Protein AF-A0A6B3CUI9-F1 (afdb_monomer_lite)

pLDDT: mean 86.46, std 17.5, range [34.81, 98.62]

Secondary structure (DSSP, 8-state):
-HHHHHHHHHHHHTTTT--THHHHS-TTTTS-------S---HHHHHHHSPPPPTTPPPPPPPEEEEE--BTTTTHHHHHHHHHHHHHTTS-SEEEEE--SS--TTTB--HHHHHHHHHHHHHT-HHHHHHHHHHHHHHHTT--

Sequence (144 aa):
AEERTRALLHGSLWGNRADLGFRLSDPGAAAGGGTEPLVADDSATLWSLLPAPAAGAPRREPVTLCLVADNAGRELVPDLLLVAHLLAEGRVDRAVLHVKPYPYYVSDATPADVLDALRRLVAAGGTAAGYGERLWTALTDGRV

Radius of gyration: 16.27 Å; chains: 1; bounding box: 35×44×41 Å

Foldseek 3Di:
DVVVLVVLVVQLVCLVVPPCVVVPPDPPCVPPDDDDPDPDDCVVVVCVLQDQDDPPDPDDDAAEAEDEFAFFDSNVLSVLLSVLVSCVSVSHQAYHYRFDCDDDPNGTDHPVSNVVSLVCQCVVDDPSVVSSVSSVVCVVVRRD

Structure (mmCIF, N/CA/C/O backbone):
data_AF-A0A6B3CUI9-F1
#
_entry.id   AF-A0A6B3CUI9-F1
#
loop_
_atom_site.group_PDB
_atom_site.id
_atom_site.type_symbol
_atom_site.label_atom_id
_atom_site.label_alt_id
_atom_site.label_comp_id
_atom_site.label_asym_id
_atom_site.label_entity_id
_atom_site.label_seq_id
_atom_site.pdbx_PDB_ins_code
_atom_site.Cartn_x
_atom_site.Cartn_y
_atom_site.Cartn_z
_atom_site.occupancy
_atom_site.B_iso_or_equiv
_atom_site.auth_seq_id
_atom_site.auth_comp_id
_atom_site.auth_asym_id
_atom_site.auth_atom_id
_atom_site.pdbx_PDB_model_num
ATOM 1 N N . ALA A 1 1 ? -4.095 15.542 9.576 1.00 64.31 1 ALA A N 1
ATOM 2 C CA . ALA A 1 1 ? -4.297 14.096 9.338 1.00 64.31 1 ALA A CA 1
ATOM 3 C C . ALA A 1 1 ? -4.941 13.871 7.974 1.00 64.31 1 ALA A C 1
ATOM 5 O O . ALA A 1 1 ? -4.323 13.241 7.131 1.00 64.31 1 ALA A O 1
ATOM 6 N N . GLU A 1 2 ? -6.101 14.477 7.716 1.00 79.62 2 GLU A N 1
ATOM 7 C CA . GLU A 1 2 ? -6.855 14.325 6.463 1.00 79.62 2 GLU A CA 1
ATOM 8 C C . GLU A 1 2 ? -6.076 14.697 5.189 1.00 79.62 2 GLU A C 1
ATOM 10 O O . GLU A 1 2 ? -6.070 13.933 4.229 1.00 79.62 2 GLU A O 1
ATOM 15 N N . GLU A 1 3 ? -5.326 15.802 5.201 1.00 80.88 3 GLU A N 1
ATOM 16 C CA . GLU A 1 3 ? -4.481 16.207 4.065 1.00 80.88 3 GLU A CA 1
ATOM 17 C C . GLU A 1 3 ? -3.423 15.150 3.704 1.00 80.88 3 GLU A C 1
ATOM 19 O O . GLU A 1 3 ? -3.207 14.851 2.531 1.00 80.88 3 GLU A O 1
ATOM 24 N N . ARG A 1 4 ? -2.819 14.505 4.712 1.00 86.44 4 ARG A N 1
ATOM 25 C CA . ARG A 1 4 ? -1.854 13.415 4.509 1.00 86.44 4 ARG A CA 1
ATOM 26 C C . ARG A 1 4 ? -2.526 12.189 3.897 1.00 86.44 4 ARG A C 1
ATOM 28 O O . ARG A 1 4 ? -1.969 11.599 2.978 1.00 86.44 4 ARG A O 1
ATOM 35 N N . THR A 1 5 ? -3.705 11.819 4.394 1.00 89.31 5 THR A N 1
ATOM 36 C CA . THR A 1 5 ? -4.483 10.691 3.869 1.00 89.31 5 THR A CA 1
ATOM 37 C C . THR A 1 5 ? -4.822 10.901 2.391 1.00 89.31 5 THR A C 1
ATOM 39 O O . THR A 1 5 ? -4.613 10.000 1.580 1.00 89.31 5 THR A O 1
ATOM 42 N N . ARG A 1 6 ? -5.250 12.114 2.014 1.00 88.88 6 ARG A N 1
ATOM 43 C CA . ARG A 1 6 ? -5.509 12.473 0.610 1.00 88.88 6 ARG A CA 1
ATOM 44 C C . ARG A 1 6 ? -4.233 12.438 -0.227 1.00 88.88 6 ARG A C 1
ATOM 46 O O . ARG A 1 6 ? -4.235 11.848 -1.301 1.00 88.88 6 ARG A O 1
ATOM 53 N N . ALA A 1 7 ? -3.136 13.009 0.268 1.00 89.06 7 ALA A N 1
ATOM 54 C CA . ALA A 1 7 ? -1.858 13.008 -0.441 1.00 89.06 7 ALA A CA 1
ATOM 55 C C . ALA A 1 7 ? -1.330 11.587 -0.713 1.00 89.06 7 ALA A C 1
ATOM 57 O O . ALA A 1 7 ? -0.788 11.339 -1.786 1.00 89.06 7 ALA A O 1
ATOM 58 N N . LEU A 1 8 ? -1.519 10.648 0.221 1.00 92.69 8 LEU A N 1
ATOM 59 C CA . LEU A 1 8 ? -1.138 9.245 0.031 1.00 92.69 8 LEU A CA 1
ATOM 60 C C . LEU A 1 8 ? -2.010 8.541 -1.017 1.00 92.69 8 LEU A C 1
ATOM 62 O O . LEU A 1 8 ? -1.468 7.816 -1.845 1.00 92.69 8 LEU A O 1
ATOM 66 N N . LEU A 1 9 ? -3.322 8.805 -1.042 1.00 93.88 9 LEU A N 1
ATOM 67 C CA . LEU A 1 9 ? -4.202 8.286 -2.096 1.00 93.88 9 LEU A CA 1
ATOM 68 C C . LEU A 1 9 ? -3.812 8.829 -3.479 1.00 93.88 9 LEU A C 1
ATOM 70 O O 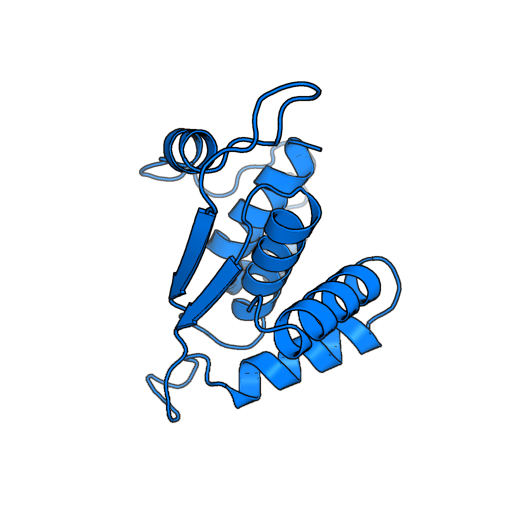. LEU A 1 9 ? -3.692 8.066 -4.431 1.00 93.88 9 LEU A O 1
ATOM 74 N N . HIS A 1 10 ? -3.543 10.132 -3.589 1.00 90.56 10 HIS A N 1
ATOM 75 C CA . HIS A 1 10 ? -3.055 10.717 -4.840 1.00 90.56 10 HIS A CA 1
ATOM 76 C C . HIS A 1 10 ? -1.675 10.181 -5.239 1.00 90.56 10 HIS A C 1
ATOM 78 O O . HIS A 1 10 ? -1.399 10.031 -6.426 1.00 90.56 10 HIS A O 1
ATOM 84 N N . GLY A 1 11 ? -0.810 9.895 -4.262 1.00 90.38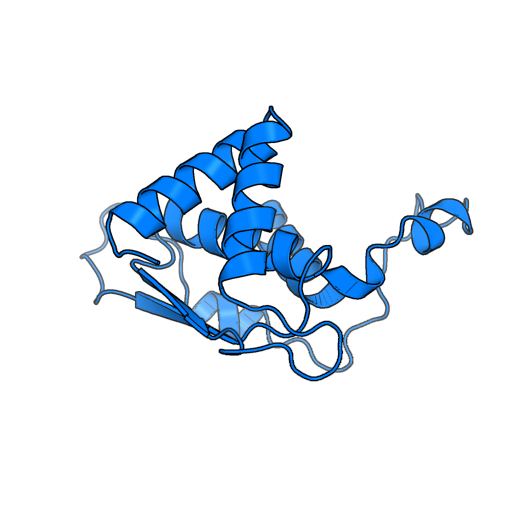 11 GLY A N 1
ATOM 85 C CA . GLY A 1 11 ? 0.477 9.252 -4.499 1.00 90.38 11 GLY A CA 1
ATOM 86 C C . GLY A 1 11 ? 0.320 7.860 -5.106 1.00 90.38 11 GLY A C 1
ATOM 87 O O . GLY A 1 11 ? 1.040 7.547 -6.044 1.00 90.38 11 GLY A O 1
ATOM 88 N N . SER A 1 12 ? -0.626 7.064 -4.599 1.00 93.50 12 SER A N 1
ATOM 89 C CA . SER A 1 12 ? -0.967 5.738 -5.137 1.00 93.50 12 SER A CA 1
ATOM 90 C C . SER A 1 12 ? -1.492 5.850 -6.573 1.00 93.50 12 SER A C 1
ATOM 92 O O . SER A 1 12 ? -0.979 5.199 -7.474 1.00 93.50 12 SER A O 1
ATOM 94 N N . LEU A 1 13 ? -2.402 6.797 -6.832 1.00 92.06 13 LEU A N 1
ATOM 95 C CA . LEU A 1 13 ? -2.951 7.026 -8.172 1.00 92.06 13 LEU A CA 1
ATOM 96 C C . LEU A 1 13 ? -1.897 7.432 -9.216 1.00 92.06 13 LEU A C 1
ATOM 98 O O . LEU A 1 13 ? -1.960 7.013 -10.369 1.00 92.06 13 LEU A O 1
ATOM 102 N N . TRP A 1 14 ? -0.956 8.297 -8.833 1.00 89.25 14 TRP A N 1
ATOM 103 C CA . TRP A 1 14 ? 0.003 8.906 -9.757 1.00 89.25 14 TRP A CA 1
ATOM 104 C C . TRP A 1 14 ? 1.431 8.387 -9.587 1.00 89.25 14 TRP A C 1
ATOM 106 O O . TRP A 1 14 ? 2.359 9.018 -10.090 1.00 89.25 14 TRP A O 1
ATOM 116 N N . GLY A 1 15 ? 1.649 7.267 -8.896 1.00 81.50 15 GLY A N 1
ATOM 117 C CA . GLY A 1 15 ? 2.991 6.772 -8.566 1.00 81.50 15 GLY A CA 1
ATOM 118 C C . GLY A 1 15 ? 3.882 6.530 -9.793 1.00 81.50 15 GLY A C 1
ATOM 119 O O . GLY A 1 15 ? 5.079 6.816 -9.764 1.00 81.50 15 GLY A O 1
ATOM 120 N N . ASN A 1 16 ? 3.291 6.119 -10.917 1.00 73.56 16 ASN A N 1
ATOM 121 C CA . ASN A 1 16 ? 3.969 6.009 -12.215 1.00 73.56 16 ASN A CA 1
ATOM 122 C C . ASN A 1 16 ? 4.244 7.360 -12.906 1.00 73.56 16 ASN A C 1
ATOM 124 O O . ASN A 1 16 ? 5.188 7.468 -13.688 1.00 73.56 16 ASN A O 1
ATOM 128 N N . ARG A 1 17 ? 3.464 8.401 -12.595 1.00 69.62 17 ARG A N 1
ATOM 129 C CA . ARG A 1 17 ? 3.625 9.778 -13.093 1.00 69.62 17 ARG A CA 1
ATOM 130 C C . ARG A 1 17 ? 4.397 10.686 -12.141 1.00 69.62 17 ARG A C 1
ATOM 132 O O . ARG A 1 17 ? 4.671 11.829 -12.497 1.00 69.62 17 ARG A O 1
ATOM 139 N N . ALA A 1 18 ? 4.783 10.200 -10.962 1.00 56.62 18 ALA A N 1
ATOM 140 C CA . ALA A 1 18 ? 5.514 10.949 -9.940 1.00 56.62 18 ALA A CA 1
ATOM 141 C C . ALA A 1 18 ? 6.977 11.256 -10.332 1.00 56.62 18 ALA A C 1
ATOM 143 O O . ALA A 1 18 ? 7.839 11.438 -9.468 1.00 56.62 18 ALA A O 1
ATOM 144 N N . ASP A 1 19 ? 7.274 11.342 -11.631 1.00 49.41 19 ASP A N 1
ATOM 145 C CA . ASP A 1 19 ? 8.515 11.915 -12.111 1.00 49.41 19 ASP A CA 1
ATOM 146 C C . ASP A 1 19 ? 8.561 13.404 -11.767 1.00 49.41 19 ASP A C 1
ATOM 148 O O . ASP A 1 19 ? 7.718 14.215 -12.156 1.00 49.41 19 ASP A O 1
ATOM 152 N N . LEU A 1 20 ? 9.640 13.772 -11.078 1.00 45.62 20 LEU A N 1
ATOM 153 C CA . LEU A 1 20 ? 10.095 15.143 -10.844 1.00 45.62 20 LEU A CA 1
ATOM 154 C C . LEU A 1 20 ? 10.144 15.998 -12.134 1.00 45.62 20 LEU A C 1
ATOM 156 O O . LEU A 1 20 ? 10.206 17.222 -12.042 1.00 45.62 20 LEU A O 1
ATOM 160 N N . GLY A 1 21 ? 10.051 15.390 -13.324 1.00 44.12 21 GLY A N 1
ATOM 161 C CA . GLY A 1 21 ? 9.931 16.066 -14.619 1.00 44.12 21 GLY A CA 1
ATOM 162 C C . GLY A 1 21 ? 8.680 16.941 -14.785 1.00 44.12 21 GLY A C 1
ATOM 163 O O . GLY A 1 21 ? 8.747 17.935 -15.506 1.00 44.12 21 GLY A O 1
ATOM 164 N N . PHE A 1 22 ? 7.585 16.663 -14.064 1.00 43.09 22 PHE A N 1
ATOM 165 C CA . PHE A 1 22 ? 6.414 17.556 -14.043 1.00 43.09 22 PHE A CA 1
ATOM 166 C C . PHE A 1 22 ? 6.599 18.773 -13.123 1.00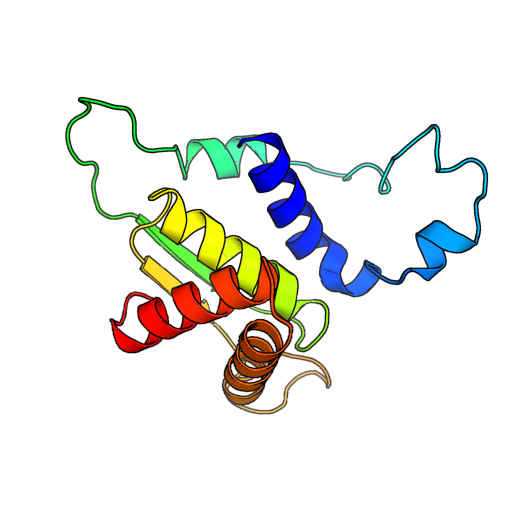 43.09 22 PHE A C 1
ATOM 168 O O . PHE A 1 22 ? 5.941 19.789 -13.313 1.00 43.09 22 PHE A O 1
ATOM 175 N N . ARG A 1 23 ? 7.503 18.702 -12.133 1.00 43.91 23 ARG A N 1
ATOM 176 C CA . ARG A 1 23 ? 7.744 19.797 -11.173 1.00 43.91 23 ARG A CA 1
ATOM 177 C C . ARG A 1 23 ? 8.907 20.712 -11.559 1.00 43.91 23 ARG A C 1
ATOM 179 O O . ARG A 1 23 ? 8.955 21.841 -11.091 1.00 43.91 23 ARG A O 1
ATOM 186 N N . LEU A 1 24 ? 9.844 20.238 -12.383 1.00 39.69 24 LEU A N 1
ATOM 187 C CA . LEU A 1 24 ? 11.036 21.001 -12.785 1.00 39.69 24 LEU A CA 1
ATOM 188 C C . LEU A 1 24 ? 10.864 21.785 -14.097 1.00 39.69 24 LEU A C 1
ATOM 190 O O . LEU A 1 24 ? 11.668 22.671 -14.372 1.00 39.69 24 LEU A O 1
ATOM 194 N N . SER A 1 25 ? 9.829 21.489 -14.887 1.00 40.75 25 SER A N 1
ATOM 195 C CA . SER A 1 25 ? 9.620 22.111 -16.207 1.00 40.75 25 SER A CA 1
ATOM 196 C C . SER A 1 25 ? 8.698 23.335 -16.184 1.00 40.75 25 SER A C 1
ATOM 198 O O . SER A 1 25 ? 8.587 24.017 -17.198 1.00 40.75 25 SER A O 1
ATOM 200 N N . ASP A 1 26 ? 8.055 23.637 -15.050 1.00 42.34 26 ASP A N 1
ATOM 201 C CA . ASP A 1 26 ? 7.135 24.772 -14.929 1.00 42.34 26 ASP A CA 1
ATOM 202 C C . ASP A 1 26 ? 7.404 25.588 -13.647 1.00 42.34 26 ASP A C 1
ATOM 204 O O . ASP A 1 26 ? 6.907 25.253 -12.567 1.00 42.34 26 ASP A O 1
ATOM 208 N N . PRO A 1 27 ? 8.181 26.683 -13.740 1.00 42.72 27 PRO A N 1
ATOM 209 C CA . PRO A 1 27 ? 8.414 27.608 -12.630 1.00 42.72 27 PRO A CA 1
ATOM 210 C C . PRO A 1 27 ? 7.133 28.291 -12.108 1.00 42.72 27 PRO A C 1
ATOM 212 O O . PRO A 1 27 ? 7.166 28.883 -11.030 1.00 42.72 27 PRO A O 1
ATOM 215 N N . GLY A 1 28 ? 6.013 28.223 -12.843 1.00 40.31 28 GLY A N 1
ATOM 216 C CA . GLY A 1 28 ? 4.702 28.749 -12.448 1.00 40.31 28 GLY A CA 1
ATOM 217 C C . GLY A 1 28 ? 3.842 27.771 -11.637 1.00 40.31 28 GLY A C 1
ATOM 218 O O . GLY A 1 28 ? 2.927 28.198 -10.929 1.00 40.31 28 GLY A O 1
ATOM 219 N N . ALA A 1 29 ? 4.171 26.475 -11.639 1.00 44.62 29 ALA A N 1
ATOM 220 C CA . ALA A 1 29 ? 3.431 25.448 -10.898 1.00 44.62 29 ALA A CA 1
ATOM 221 C C . ALA A 1 29 ? 3.562 25.576 -9.366 1.00 44.62 29 ALA A C 1
ATOM 223 O O . ALA A 1 29 ? 2.813 24.946 -8.619 1.00 44.62 29 ALA A O 1
ATOM 224 N N . ALA A 1 30 ? 4.469 26.430 -8.878 1.00 41.22 30 ALA A N 1
ATOM 225 C CA . ALA A 1 30 ? 4.587 26.759 -7.460 1.00 41.22 30 ALA A CA 1
ATOM 226 C C . ALA A 1 30 ? 3.375 27.544 -6.907 1.00 41.22 30 ALA A C 1
ATOM 228 O O . ALA A 1 30 ? 3.207 27.604 -5.691 1.00 41.22 30 ALA A O 1
ATOM 229 N N . ALA A 1 31 ? 2.523 28.118 -7.771 1.00 38.41 31 ALA A N 1
ATOM 230 C CA . ALA A 1 31 ? 1.368 28.931 -7.368 1.00 38.41 31 ALA A CA 1
ATOM 231 C C . ALA A 1 31 ? -0.003 28.392 -7.838 1.00 38.41 31 ALA A C 1
ATOM 233 O O . ALA A 1 31 ? -1.030 28.987 -7.522 1.00 38.41 31 ALA A O 1
ATOM 234 N N . GLY A 1 32 ? -0.044 27.263 -8.554 1.00 34.81 32 GLY A N 1
ATOM 235 C CA . GLY A 1 32 ? -1.265 26.705 -9.148 1.00 34.81 32 GLY A CA 1
ATOM 236 C C . GLY A 1 32 ? -1.187 25.188 -9.277 1.00 34.81 32 GLY A C 1
ATOM 237 O O . GLY A 1 32 ? -1.133 24.651 -10.377 1.00 34.81 32 GLY A O 1
ATOM 238 N N . GLY A 1 33 ? -1.112 24.500 -8.138 1.00 42.38 33 GLY A N 1
ATOM 239 C CA . GLY A 1 33 ? -1.053 23.045 -8.076 1.00 42.38 33 GLY A CA 1
ATOM 240 C C . GLY A 1 33 ? -2.320 22.393 -8.627 1.00 42.38 33 GLY A C 1
ATOM 241 O O . GLY A 1 33 ? -3.380 22.469 -8.016 1.00 42.38 33 GLY A O 1
ATOM 242 N N . GLY A 1 34 ? -2.196 21.700 -9.751 1.00 48.06 34 GLY A N 1
ATOM 243 C CA . GLY A 1 34 ? -3.220 20.796 -10.246 1.00 48.06 34 GLY A CA 1
ATOM 244 C C . GLY A 1 34 ? -2.558 19.668 -11.013 1.00 48.06 34 GLY A C 1
ATOM 245 O O . GLY A 1 34 ? -2.068 19.872 -12.118 1.00 48.06 34 GLY A O 1
ATOM 246 N N . THR A 1 35 ? -2.556 18.467 -10.436 1.00 57.31 35 THR A N 1
ATOM 247 C CA . THR A 1 35 ? -2.659 17.263 -11.269 1.00 57.31 35 THR A CA 1
ATOM 248 C C . THR A 1 35 ? -3.851 17.468 -12.206 1.00 57.31 35 THR A C 1
ATOM 250 O O . THR A 1 35 ? -4.822 18.110 -11.797 1.00 57.31 35 THR A O 1
ATOM 253 N N . GLU A 1 36 ? -3.768 17.006 -13.460 1.00 60.44 36 GLU A N 1
ATOM 254 C CA . GLU A 1 36 ? -4.910 17.107 -14.377 1.00 60.44 36 GLU A CA 1
ATOM 255 C C . GLU A 1 36 ? -6.192 16.674 -13.652 1.00 60.44 36 GLU A C 1
ATOM 257 O O . GLU A 1 36 ? -6.154 15.686 -12.904 1.00 60.44 36 GLU A O 1
ATOM 262 N N . PRO A 1 37 ? -7.297 17.425 -13.804 1.00 74.81 37 PRO A N 1
ATOM 263 C CA . PRO A 1 37 ? -8.513 17.127 -13.075 1.00 74.81 37 PRO A CA 1
ATOM 264 C C . PRO A 1 37 ? -8.931 15.697 -13.395 1.00 74.81 37 PRO A C 1
ATOM 266 O O . PRO A 1 37 ? -9.025 15.307 -14.561 1.00 74.81 37 PRO A O 1
ATOM 269 N N . LEU A 1 38 ? -9.153 14.911 -12.343 1.00 84.88 38 LEU A N 1
ATOM 270 C CA . LEU A 1 38 ? -9.683 13.568 -12.496 1.00 84.88 38 LEU A CA 1
ATOM 271 C C . LEU A 1 38 ? -10.997 13.664 -13.263 1.00 84.88 38 LEU A C 1
ATOM 273 O O . LEU A 1 38 ? -11.893 14.414 -12.881 1.00 84.88 38 LEU A O 1
ATOM 277 N N . VAL A 1 39 ? -11.107 12.896 -14.346 1.00 92.25 39 VAL A N 1
ATOM 278 C CA . VAL A 1 39 ? -12.347 12.824 -15.131 1.00 92.25 39 VAL A CA 1
ATOM 279 C C . VAL A 1 39 ? -13.499 12.306 -14.257 1.00 92.25 39 VAL A C 1
ATOM 281 O O . VAL A 1 39 ? -14.643 12.713 -14.444 1.00 92.25 39 VAL A O 1
ATOM 284 N N . ALA A 1 40 ? -13.185 11.459 -13.272 1.00 93.00 40 ALA A N 1
ATOM 285 C CA . ALA A 1 40 ? -14.077 11.034 -12.200 1.00 93.00 40 ALA A CA 1
ATOM 286 C C . ALA A 1 40 ? -13.289 10.891 -10.886 1.00 93.00 40 ALA A C 1
ATOM 288 O O . ALA A 1 40 ? -12.204 10.308 -10.883 1.00 93.00 40 ALA A O 1
ATOM 289 N N . ASP A 1 41 ? -13.834 11.413 -9.784 1.00 93.00 41 ASP A N 1
ATOM 290 C CA . ASP A 1 41 ? -13.239 11.330 -8.444 1.00 93.00 41 ASP A CA 1
ATOM 291 C C . ASP A 1 41 ? -14.257 10.802 -7.421 1.00 93.00 41 ASP A C 1
ATOM 293 O O . ASP A 1 41 ? -15.058 11.554 -6.864 1.00 93.00 41 ASP A O 1
ATOM 297 N N . ASP A 1 42 ? -14.185 9.498 -7.148 1.00 95.81 42 ASP A N 1
ATOM 298 C CA . ASP A 1 42 ? -14.995 8.812 -6.134 1.00 95.81 42 ASP A CA 1
ATOM 299 C C . ASP A 1 42 ? -14.272 8.678 -4.780 1.00 95.81 42 ASP A C 1
ATOM 301 O O . ASP A 1 42 ? -14.658 7.871 -3.928 1.00 95.81 42 ASP A O 1
ATOM 305 N N . SER A 1 43 ? -13.229 9.479 -4.526 1.00 93.38 43 SER A N 1
ATOM 306 C CA . SER A 1 43 ? -12.459 9.402 -3.276 1.00 93.38 43 SER A CA 1
ATOM 307 C C . SER A 1 43 ? -13.338 9.613 -2.040 1.00 93.38 43 SER A C 1
ATOM 309 O O . SER A 1 43 ? -13.119 8.984 -1.009 1.00 93.38 43 SER A O 1
ATOM 311 N N . ALA A 1 44 ? -14.368 10.463 -2.126 1.00 93.75 44 ALA A N 1
ATOM 312 C CA . ALA A 1 44 ? -15.322 10.661 -1.032 1.00 93.75 44 ALA A CA 1
ATOM 313 C C . ALA A 1 44 ? -16.065 9.362 -0.665 1.00 93.75 44 ALA A C 1
ATOM 315 O O . ALA A 1 44 ? -16.241 9.067 0.519 1.00 93.75 44 ALA A O 1
ATOM 316 N N . THR A 1 45 ? -16.441 8.563 -1.666 1.00 95.75 45 THR A N 1
ATOM 317 C CA . THR A 1 45 ? -17.058 7.243 -1.478 1.00 95.75 45 THR A CA 1
ATOM 318 C C . THR A 1 45 ? -16.070 6.262 -0.855 1.00 95.75 45 THR A C 1
ATOM 320 O O . THR A 1 45 ? -16.411 5.575 0.102 1.00 95.75 45 THR A O 1
ATOM 323 N N . LEU A 1 46 ? -14.815 6.234 -1.315 1.00 93.88 46 LEU A N 1
ATOM 324 C CA . LEU A 1 46 ? -13.773 5.417 -0.684 1.00 93.88 46 LEU A CA 1
ATOM 325 C C . LEU A 1 46 ? -13.619 5.755 0.811 1.00 93.88 46 LEU A C 1
ATOM 327 O O . LEU A 1 46 ? -13.558 4.861 1.657 1.00 93.88 46 LEU A O 1
ATOM 331 N N . TRP A 1 47 ? -13.592 7.045 1.160 1.00 93.12 47 TRP A N 1
ATOM 332 C CA . TRP A 1 47 ? -13.412 7.475 2.548 1.00 93.12 47 TRP A CA 1
ATOM 333 C C . TRP A 1 47 ? -14.620 7.207 3.443 1.00 93.12 47 TRP A C 1
ATOM 335 O O . TRP A 1 47 ? -14.429 6.992 4.642 1.00 93.12 47 TRP A O 1
ATOM 345 N N . SER A 1 48 ? -15.836 7.179 2.888 1.00 91.75 48 SER A N 1
ATOM 346 C CA . SER A 1 48 ? -17.037 6.807 3.643 1.00 91.75 48 SER A CA 1
ATOM 347 C C . SER A 1 48 ? -17.067 5.313 3.990 1.00 91.75 48 SER A C 1
ATOM 349 O O . SER A 1 48 ? -17.583 4.950 5.046 1.00 91.75 48 SER A O 1
ATOM 351 N N . LEU A 1 49 ? -16.446 4.464 3.162 1.00 92.12 49 LEU A N 1
ATOM 352 C CA . LEU A 1 49 ? -16.276 3.027 3.415 1.00 92.12 49 LEU A CA 1
ATOM 353 C C . LEU A 1 49 ? -15.157 2.721 4.422 1.00 92.12 49 LEU A C 1
ATOM 355 O O . LEU A 1 49 ? -15.191 1.688 5.088 1.00 92.12 49 LEU A O 1
ATOM 359 N N . LEU A 1 50 ? -14.182 3.624 4.565 1.00 91.94 50 LEU A N 1
ATOM 360 C CA . LEU A 1 50 ? -13.018 3.471 5.446 1.00 91.94 50 LEU A CA 1
ATOM 361 C C . LEU A 1 50 ? -12.957 4.567 6.528 1.00 91.94 50 LEU A C 1
ATOM 363 O O . LEU A 1 50 ? -11.944 5.281 6.618 1.00 91.94 50 LEU A O 1
ATOM 367 N N . PRO A 1 51 ? -14.006 4.753 7.358 1.00 89.00 51 PRO A N 1
ATOM 368 C CA . PRO A 1 51 ? -14.040 5.859 8.304 1.00 89.00 51 PRO A CA 1
ATOM 369 C C . PRO A 1 51 ? -12.938 5.708 9.356 1.00 89.00 51 PRO A C 1
ATOM 371 O O . PRO A 1 51 ? -12.543 4.594 9.712 1.00 89.00 51 PRO A O 1
ATOM 374 N N . ALA A 1 52 ? -12.431 6.830 9.864 1.00 86.62 52 ALA A N 1
ATOM 375 C CA . ALA A 1 52 ? -11.533 6.799 11.013 1.00 86.62 52 ALA A CA 1
ATOM 376 C C . ALA A 1 52 ? -12.290 6.302 12.260 1.00 86.62 52 ALA A C 1
ATOM 378 O O . ALA A 1 52 ? -13.485 6.588 12.394 1.00 86.62 52 ALA A O 1
ATOM 379 N N . PRO A 1 53 ? -11.626 5.590 13.186 1.00 85.69 53 PRO A N 1
ATOM 380 C CA . PRO A 1 53 ? -12.226 5.243 14.467 1.00 85.69 53 PRO A CA 1
ATOM 381 C C . PRO A 1 53 ? -12.694 6.500 15.213 1.00 85.69 53 PRO A C 1
ATOM 383 O O . PRO A 1 53 ? -11.929 7.451 15.381 1.00 85.69 53 PRO A O 1
ATOM 386 N N . ALA A 1 54 ? -13.941 6.504 15.684 1.00 83.25 54 ALA A N 1
ATOM 387 C CA . ALA A 1 54 ? -14.455 7.562 16.549 1.00 83.25 54 ALA A CA 1
ATOM 388 C C . ALA A 1 54 ? -14.190 7.216 18.022 1.00 83.25 54 ALA A C 1
ATOM 390 O O . ALA A 1 54 ? -14.444 6.093 18.465 1.00 83.25 54 ALA A O 1
ATOM 391 N N . ALA A 1 55 ? -13.692 8.182 18.797 1.00 79.62 55 ALA A N 1
ATOM 392 C CA . ALA A 1 55 ? -13.449 7.990 20.223 1.00 79.62 55 ALA A CA 1
ATOM 393 C C . ALA A 1 55 ? -14.762 7.658 20.955 1.00 79.62 55 ALA A C 1
ATOM 395 O O . ALA A 1 55 ? -15.743 8.389 20.843 1.00 79.62 55 ALA A O 1
ATOM 396 N N . GLY A 1 56 ? -14.777 6.550 21.700 1.00 77.94 56 GLY A N 1
ATOM 397 C CA . GLY A 1 56 ? -15.950 6.111 22.465 1.00 77.94 56 GLY A CA 1
ATOM 398 C C . GLY A 1 56 ? -17.047 5.421 21.647 1.00 77.94 56 GLY A C 1
ATOM 399 O O . GLY A 1 56 ? -18.066 5.044 22.222 1.00 77.94 56 GLY A O 1
ATOM 400 N N . ALA A 1 57 ? -16.857 5.218 20.339 1.00 78.31 57 ALA A N 1
ATOM 401 C CA . ALA A 1 57 ? -17.777 4.418 19.538 1.00 78.31 57 ALA A CA 1
ATOM 402 C C . ALA A 1 57 ? -17.538 2.909 19.757 1.00 78.31 57 ALA A C 1
ATOM 404 O O . ALA A 1 57 ? -16.394 2.490 19.973 1.00 78.31 57 ALA A O 1
ATOM 405 N N . PRO A 1 58 ? -18.592 2.072 19.692 1.00 77.00 58 PRO A N 1
ATOM 406 C CA . PRO A 1 58 ? -18.430 0.624 19.715 1.00 77.00 58 PRO A CA 1
ATOM 407 C C . PRO A 1 58 ? -17.521 0.168 18.567 1.00 77.00 58 PRO A C 1
ATOM 409 O O . PRO A 1 58 ? -17.519 0.761 17.484 1.00 77.00 58 PRO A O 1
ATOM 412 N N . ARG A 1 59 ? -16.742 -0.897 18.803 1.00 69.25 59 ARG A N 1
ATOM 413 C CA . ARG A 1 59 ? -15.931 -1.508 17.743 1.00 69.25 59 ARG A CA 1
ATOM 414 C C . ARG A 1 59 ? -16.851 -1.929 16.600 1.00 69.25 59 ARG A C 1
ATOM 416 O O . ARG A 1 59 ? -17.800 -2.678 16.812 1.00 69.25 59 ARG A O 1
ATOM 423 N N . ARG A 1 60 ? -16.541 -1.441 15.402 1.00 80.12 60 ARG A N 1
ATOM 424 C CA . ARG A 1 60 ? -17.122 -1.931 14.152 1.00 80.12 60 ARG A CA 1
ATOM 425 C C . ARG A 1 60 ? -16.620 -3.340 13.837 1.00 80.12 60 ARG A C 1
ATOM 427 O O . ARG A 1 60 ? -15.640 -3.803 14.425 1.00 80.12 60 ARG A O 1
ATOM 434 N N . GLU A 1 61 ? -17.276 -3.984 12.880 1.00 88.06 61 GLU A N 1
ATOM 435 C CA . GLU A 1 61 ? -16.747 -5.198 12.263 1.00 88.06 61 GLU A CA 1
ATOM 436 C C . GLU A 1 61 ? -15.357 -4.937 11.650 1.00 88.06 61 GLU A C 1
ATOM 438 O O . GLU A 1 61 ? -15.115 -3.826 11.159 1.00 88.06 61 GLU A O 1
ATOM 443 N N . PRO A 1 62 ? -14.440 -5.924 11.680 1.00 90.75 62 PRO A N 1
ATOM 444 C CA . PRO A 1 62 ? -13.116 -5.777 11.091 1.00 90.75 62 PRO A CA 1
ATOM 445 C C . PRO A 1 62 ? -13.182 -5.438 9.600 1.00 90.75 62 PRO A C 1
ATOM 447 O O . PRO A 1 62 ? -13.870 -6.104 8.828 1.00 90.75 62 PRO A O 1
ATOM 450 N N . VAL A 1 63 ? -12.415 -4.437 9.178 1.00 93.81 63 VAL A N 1
ATOM 451 C CA . VAL A 1 63 ? -12.364 -3.973 7.789 1.00 93.81 63 VAL A CA 1
ATOM 452 C C . VAL A 1 63 ? -11.121 -4.534 7.102 1.00 93.81 63 VAL A C 1
ATOM 454 O O . VAL A 1 63 ? -9.998 -4.328 7.568 1.00 93.81 63 VAL A O 1
ATOM 457 N N . THR A 1 64 ? -11.317 -5.218 5.971 1.00 96.56 64 THR A N 1
ATOM 458 C CA . THR A 1 64 ? -10.224 -5.702 5.112 1.00 96.56 64 THR A CA 1
ATOM 459 C C . THR A 1 64 ? -10.129 -4.866 3.839 1.00 96.56 64 THR A C 1
ATOM 461 O O . THR A 1 64 ? -11.110 -4.741 3.110 1.00 96.56 64 THR A O 1
ATOM 464 N N . LEU A 1 65 ? -8.940 -4.337 3.550 1.00 97.56 65 LEU A N 1
ATOM 465 C CA . LEU A 1 65 ? -8.617 -3.690 2.278 1.00 97.56 65 LEU A CA 1
ATOM 466 C C . LEU A 1 65 ? -7.952 -4.686 1.328 1.00 97.56 65 LEU A C 1
ATOM 468 O O . LEU A 1 65 ? -6.890 -5.212 1.643 1.00 97.56 65 LEU A O 1
ATOM 472 N N . CYS A 1 66 ? -8.515 -4.892 0.143 1.00 98.31 66 CYS A N 1
ATOM 473 C CA . CYS A 1 66 ? -7.845 -5.635 -0.922 1.00 98.31 66 CYS A CA 1
ATOM 474 C C . CYS A 1 66 ? -7.215 -4.648 -1.908 1.00 98.31 66 CYS A C 1
ATOM 476 O O . CYS A 1 66 ? -7.933 -3.889 -2.555 1.00 98.31 66 CYS A O 1
ATOM 478 N N . LEU A 1 67 ? -5.888 -4.668 -2.028 1.00 98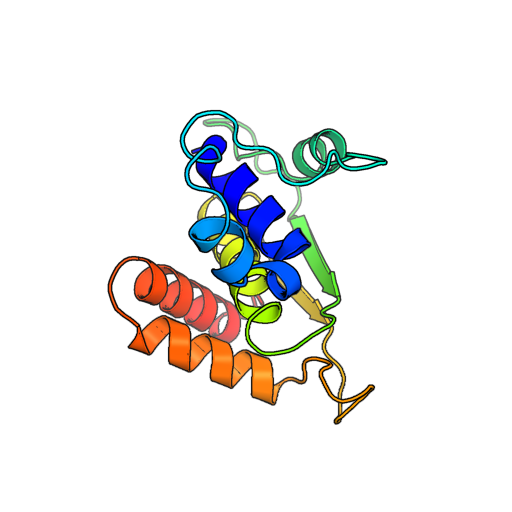.12 67 LEU A N 1
ATOM 479 C CA . LEU A 1 67 ? -5.142 -3.883 -3.008 1.00 98.12 67 LEU A CA 1
ATOM 480 C C . LEU A 1 67 ? -4.687 -4.806 -4.134 1.00 98.12 67 LEU A C 1
ATOM 482 O O . LEU A 1 67 ? -3.945 -5.756 -3.893 1.00 98.12 67 LEU A O 1
ATOM 486 N N . VAL A 1 68 ? -5.130 -4.535 -5.360 1.00 98.25 68 VAL A N 1
ATOM 487 C CA . VAL A 1 68 ? -4.652 -5.228 -6.561 1.00 98.25 68 VAL A CA 1
ATOM 488 C C . VAL A 1 68 ? -3.565 -4.371 -7.186 1.00 98.25 68 VAL A C 1
ATOM 490 O O . VAL A 1 68 ? -3.865 -3.317 -7.734 1.00 98.25 68 VAL A O 1
ATOM 493 N N . ALA A 1 69 ? -2.314 -4.805 -7.054 1.00 97.25 69 ALA A N 1
ATOM 494 C CA . ALA A 1 69 ? -1.169 -4.040 -7.518 1.00 97.25 69 ALA A CA 1
ATOM 495 C C . ALA A 1 69 ? -1.005 -4.166 -9.039 1.00 97.25 69 ALA A C 1
ATOM 497 O O . ALA A 1 69 ? -1.128 -5.264 -9.606 1.00 97.25 69 ALA A O 1
ATOM 498 N N . ASP A 1 70 ? -0.691 -3.035 -9.668 1.00 96.12 70 ASP A N 1
ATOM 499 C CA . ASP A 1 70 ? -0.251 -2.969 -11.057 1.00 96.12 70 ASP A CA 1
ATOM 500 C C . ASP A 1 70 ? 1.278 -3.018 -11.092 1.00 96.12 70 ASP A C 1
ATOM 502 O O . ASP A 1 70 ? 1.830 -4.113 -10.993 1.00 96.12 70 ASP A O 1
ATOM 506 N N . ASN A 1 71 ? 1.974 -1.875 -11.114 1.00 96.81 71 ASN A N 1
ATOM 507 C CA . ASN A 1 71 ? 3.423 -1.847 -11.328 1.00 96.81 71 ASN A CA 1
ATOM 508 C C . ASN A 1 71 ? 4.272 -1.890 -10.047 1.00 96.81 71 ASN A C 1
ATOM 510 O O . ASN A 1 71 ? 3.968 -1.276 -9.026 1.00 96.81 71 ASN A O 1
ATOM 514 N N . ALA A 1 72 ? 5.423 -2.553 -10.140 1.00 95.31 72 ALA A N 1
ATOM 515 C CA . ALA A 1 72 ? 6.503 -2.523 -9.166 1.00 95.31 72 ALA A CA 1
ATOM 516 C C . ALA A 1 72 ? 7.176 -1.136 -9.068 1.00 95.31 72 ALA A C 1
ATOM 518 O O . ALA A 1 72 ? 6.912 -0.192 -9.818 1.00 95.31 72 ALA A O 1
ATOM 519 N N . GLY A 1 73 ? 8.131 -1.009 -8.144 1.00 90.06 73 GLY A N 1
ATOM 520 C CA . GLY A 1 73 ? 8.996 0.167 -8.065 1.00 90.06 73 GLY A CA 1
ATOM 521 C C . GLY A 1 73 ? 8.261 1.430 -7.610 1.00 90.06 73 GLY A C 1
ATOM 522 O O . GLY A 1 73 ? 7.729 1.472 -6.503 1.00 90.06 73 GLY A O 1
ATOM 523 N N . ARG A 1 74 ? 8.302 2.495 -8.424 1.00 87.06 74 ARG A N 1
ATOM 524 C CA . ARG A 1 74 ? 7.811 3.834 -8.035 1.00 87.06 74 ARG A CA 1
ATOM 525 C C . ARG A 1 74 ? 6.302 3.892 -7.813 1.00 87.06 74 ARG A C 1
ATOM 527 O O . ARG A 1 74 ? 5.868 4.731 -7.034 1.00 87.06 74 ARG A O 1
ATOM 534 N N . GLU A 1 75 ? 5.539 3.019 -8.463 1.00 93.00 75 GLU A N 1
ATOM 535 C CA . GLU A 1 75 ? 4.090 2.922 -8.274 1.00 93.00 75 GLU A CA 1
ATOM 536 C C . GLU A 1 75 ? 3.733 2.112 -7.022 1.00 93.00 75 GLU A C 1
ATOM 538 O O . GLU A 1 75 ? 2.957 2.572 -6.192 1.00 93.00 75 GLU A O 1
ATOM 543 N N . LEU A 1 76 ? 4.414 0.985 -6.797 1.00 96.12 76 LEU A N 1
ATOM 544 C CA . LEU A 1 76 ? 4.189 0.150 -5.617 1.00 96.12 76 LEU A CA 1
ATOM 545 C C . LEU A 1 76 ? 4.512 0.859 -4.291 1.00 96.12 76 LEU A C 1
ATOM 547 O O . LEU A 1 76 ? 3.867 0.620 -3.276 1.00 96.12 76 LEU A O 1
ATOM 551 N N . VAL A 1 77 ? 5.527 1.724 -4.248 1.00 95.50 77 VAL A N 1
ATOM 552 C CA . VAL A 1 77 ? 5.918 2.407 -3.001 1.00 95.50 77 VAL A CA 1
ATOM 553 C C . VAL A 1 77 ? 4.775 3.225 -2.374 1.00 95.50 77 VAL A C 1
ATOM 555 O O . VAL A 1 77 ? 4.489 3.006 -1.194 1.00 95.50 77 VAL A O 1
ATOM 558 N N . PRO A 1 78 ? 4.116 4.166 -3.074 1.00 94.56 78 PRO A N 1
ATOM 559 C CA . PRO A 1 78 ? 3.006 4.915 -2.499 1.00 94.56 78 PRO A CA 1
ATOM 560 C C . PRO A 1 78 ? 1.788 4.044 -2.155 1.00 94.56 78 PRO A C 1
ATOM 562 O O . PRO A 1 78 ? 1.130 4.350 -1.160 1.00 94.56 78 PRO A O 1
ATOM 565 N N . ASP A 1 79 ? 1.535 2.942 -2.867 1.00 97.44 79 ASP A N 1
ATOM 566 C CA . ASP A 1 79 ? 0.515 1.952 -2.480 1.00 97.44 79 ASP A CA 1
ATOM 567 C C . ASP A 1 79 ? 0.803 1.366 -1.094 1.00 97.44 79 ASP A C 1
ATOM 569 O O . ASP A 1 79 ? -0.049 1.361 -0.201 1.00 97.44 79 ASP A O 1
ATOM 573 N N . LEU A 1 80 ? 2.044 0.925 -0.876 1.00 97.75 80 LEU A N 1
ATOM 574 C CA . LEU A 1 80 ? 2.483 0.375 0.405 1.00 97.75 80 LEU A CA 1
ATOM 575 C C . LEU A 1 80 ? 2.433 1.428 1.525 1.00 97.75 80 LEU A C 1
ATOM 577 O O . LEU A 1 80 ? 2.027 1.119 2.648 1.00 97.75 80 LEU A O 1
ATOM 581 N N . LEU A 1 81 ? 2.791 2.683 1.233 1.00 96.69 81 LEU A N 1
ATOM 582 C CA . LEU A 1 81 ? 2.671 3.785 2.194 1.00 96.69 81 LEU A CA 1
ATOM 583 C C . LEU A 1 81 ? 1.209 4.076 2.558 1.00 96.69 81 LEU A C 1
ATOM 585 O O . LEU A 1 81 ? 0.913 4.316 3.732 1.00 96.69 81 LEU A O 1
ATOM 589 N N . LEU A 1 82 ? 0.295 4.030 1.585 1.00 97.00 82 LEU A N 1
ATOM 590 C CA . LEU A 1 82 ? -1.137 4.180 1.823 1.00 97.00 82 LEU A CA 1
ATOM 591 C C . LEU A 1 82 ? -1.656 3.055 2.727 1.00 97.00 82 LEU A C 1
ATOM 593 O O . LEU A 1 82 ? -2.295 3.342 3.738 1.00 97.00 82 LEU A O 1
ATOM 597 N N . VAL A 1 83 ? -1.326 1.794 2.432 1.00 98.06 83 VAL A N 1
ATOM 598 C CA . VAL A 1 83 ? -1.711 0.638 3.265 1.00 98.06 83 VAL A CA 1
ATOM 599 C C . VAL A 1 83 ? -1.191 0.790 4.694 1.00 98.06 83 VAL A C 1
ATOM 601 O O . VAL A 1 83 ? -1.957 0.680 5.655 1.00 98.06 83 VAL A O 1
ATOM 604 N N . ALA A 1 84 ? 0.095 1.106 4.849 1.00 97.44 84 ALA A N 1
ATOM 605 C CA . ALA A 1 84 ? 0.717 1.295 6.155 1.00 97.44 84 ALA A CA 1
ATOM 606 C C . ALA A 1 84 ? 0.054 2.436 6.949 1.00 97.44 84 ALA A C 1
ATOM 608 O O . ALA A 1 84 ? -0.135 2.323 8.162 1.00 97.44 84 ALA A O 1
ATOM 609 N N . HIS A 1 85 ? -0.338 3.519 6.273 1.00 96.19 85 HIS A N 1
ATOM 610 C CA . HIS A 1 85 ? -1.072 4.626 6.878 1.00 96.19 85 HIS A CA 1
ATOM 611 C C . HIS A 1 85 ? -2.480 4.223 7.323 1.00 96.19 85 HIS A C 1
ATOM 613 O O . HIS A 1 85 ? -2.855 4.507 8.457 1.00 96.19 85 HIS A O 1
ATOM 619 N N . LEU A 1 86 ? -3.247 3.528 6.482 1.00 96.56 86 LEU A N 1
ATOM 620 C CA . LEU A 1 86 ? -4.611 3.115 6.820 1.00 96.56 86 LEU A CA 1
ATOM 621 C C . LEU A 1 86 ? -4.646 2.128 7.993 1.00 96.56 86 LEU A C 1
ATOM 623 O O . LEU A 1 86 ? -5.513 2.251 8.859 1.00 96.56 86 LEU A O 1
ATOM 627 N N . LEU A 1 87 ? -3.681 1.205 8.057 1.00 96.31 87 LEU A N 1
ATOM 628 C CA . LEU A 1 87 ? -3.495 0.313 9.206 1.00 96.31 87 LEU A CA 1
ATOM 629 C C . LEU A 1 87 ? -3.137 1.104 10.473 1.00 96.31 87 LEU A C 1
ATOM 631 O O . LEU A 1 87 ? -3.694 0.862 11.540 1.00 96.31 87 LEU A O 1
ATOM 635 N N . ALA A 1 88 ? -2.221 2.069 10.364 1.00 94.50 88 ALA A N 1
ATOM 636 C CA . ALA A 1 88 ? -1.777 2.882 11.495 1.00 94.50 88 ALA A CA 1
ATOM 637 C C . ALA A 1 88 ? -2.882 3.776 12.081 1.00 94.50 88 ALA A C 1
ATOM 639 O O . ALA A 1 88 ? -2.929 3.969 13.292 1.00 94.50 88 ALA A O 1
ATOM 640 N N . GLU A 1 89 ? -3.760 4.311 11.234 1.00 93.31 89 GLU A N 1
ATOM 641 C CA . GLU A 1 89 ? -4.913 5.120 11.649 1.00 93.31 89 GLU A CA 1
ATOM 642 C C . GLU A 1 89 ? -6.098 4.255 12.120 1.00 93.31 89 GLU A C 1
ATOM 644 O O . GLU A 1 89 ? -7.156 4.784 12.458 1.00 93.31 89 GLU A O 1
ATOM 649 N N . GLY A 1 90 ? -5.965 2.922 12.100 1.00 93.31 90 GLY A N 1
ATOM 650 C CA . GLY A 1 90 ? -7.046 1.991 12.431 1.00 93.31 90 GLY A CA 1
ATOM 651 C C . GLY A 1 90 ? -8.231 2.068 11.467 1.00 93.31 90 GLY A C 1
ATOM 652 O O . GLY A 1 90 ? -9.333 1.638 11.805 1.00 93.31 90 GLY A O 1
ATOM 653 N N . ARG A 1 91 ? -8.031 2.640 10.271 1.00 93.88 91 ARG A N 1
ATOM 654 C CA . ARG A 1 91 ? -9.054 2.735 9.218 1.00 93.88 91 ARG A CA 1
ATOM 655 C C . ARG A 1 91 ? -9.326 1.384 8.569 1.00 93.88 91 ARG A C 1
ATOM 657 O O . ARG A 1 91 ? -10.442 1.179 8.101 1.00 93.88 91 A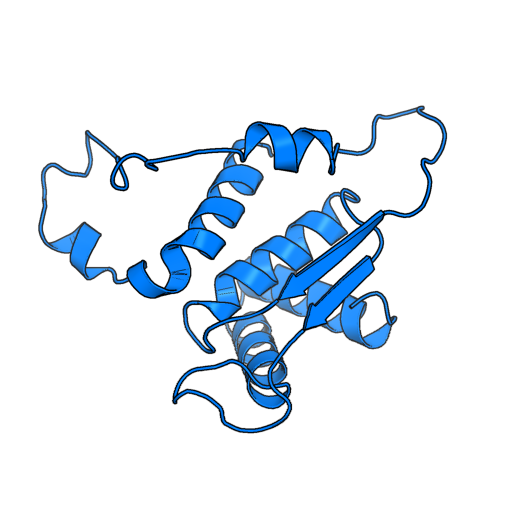RG A O 1
ATOM 664 N N . VAL A 1 92 ? -8.345 0.487 8.590 1.00 96.00 92 VAL A N 1
ATOM 665 C CA . VAL A 1 92 ? -8.467 -0.922 8.203 1.00 96.00 92 VAL A CA 1
ATOM 666 C C . VAL A 1 92 ? -7.778 -1.786 9.253 1.00 96.00 92 VAL A C 1
ATOM 668 O O . VAL A 1 92 ? -6.799 -1.358 9.863 1.00 96.00 92 VAL A O 1
ATOM 671 N N . ASP A 1 93 ? -8.281 -2.997 9.454 1.00 95.62 93 ASP A N 1
ATOM 672 C CA . ASP A 1 93 ? -7.728 -3.963 10.407 1.00 95.62 93 ASP A CA 1
ATOM 673 C C . ASP A 1 93 ? -6.751 -4.927 9.721 1.00 95.62 93 ASP A C 1
ATOM 675 O O . ASP A 1 93 ? -5.793 -5.406 10.334 1.00 95.62 93 ASP A O 1
ATOM 679 N N . ARG A 1 94 ? -6.986 -5.182 8.429 1.00 97.38 94 ARG A N 1
ATOM 680 C CA . ARG A 1 94 ? -6.184 -6.061 7.580 1.00 97.38 94 ARG A CA 1
ATOM 681 C C . ARG A 1 94 ? -6.089 -5.506 6.162 1.00 97.38 94 ARG A C 1
ATOM 683 O O . ARG A 1 94 ? -7.041 -4.905 5.666 1.00 97.38 94 ARG A O 1
ATOM 690 N N . ALA A 1 95 ? -4.970 -5.751 5.495 1.00 98.31 95 ALA A N 1
ATOM 691 C CA . ALA A 1 95 ? -4.849 -5.588 4.055 1.00 98.31 95 ALA A CA 1
ATOM 692 C C . ALA A 1 95 ? -4.527 -6.928 3.379 1.00 98.31 95 ALA A C 1
ATOM 694 O O . ALA A 1 95 ? -4.023 -7.849 4.013 1.00 98.31 95 ALA A O 1
ATOM 695 N N . VAL A 1 96 ? -4.854 -7.047 2.097 1.00 98.62 96 VAL A N 1
ATOM 696 C CA . VAL A 1 96 ? -4.465 -8.159 1.227 1.00 98.62 96 VAL A CA 1
ATOM 697 C C . VAL A 1 96 ? -3.855 -7.559 -0.022 1.00 98.62 96 VAL A C 1
ATOM 699 O O . VAL A 1 96 ? -4.525 -6.808 -0.731 1.00 98.62 96 VAL A O 1
ATOM 702 N N . LEU A 1 97 ? -2.595 -7.891 -0.291 1.00 98.44 97 LEU A N 1
ATOM 703 C CA . LEU A 1 97 ? -1.906 -7.465 -1.504 1.00 98.44 97 LEU A CA 1
ATOM 704 C C . LEU A 1 97 ? -2.031 -8.556 -2.571 1.00 98.44 97 LEU A C 1
ATOM 706 O O . LEU A 1 97 ? -1.454 -9.637 -2.449 1.00 98.44 97 LEU A O 1
ATOM 710 N N . HIS A 1 98 ? -2.777 -8.271 -3.632 1.00 98.50 98 HIS A N 1
ATOM 711 C CA . HIS A 1 98 ? -2.837 -9.106 -4.823 1.00 98.50 98 HIS A CA 1
ATOM 712 C C . HIS A 1 98 ? -1.769 -8.643 -5.815 1.00 98.50 98 HIS A C 1
ATOM 714 O O . HIS A 1 98 ? -1.942 -7.654 -6.523 1.00 98.50 98 HIS A O 1
ATOM 720 N N . VAL A 1 99 ? -0.668 -9.389 -5.854 1.00 98.44 99 VAL A N 1
ATOM 721 C CA . VAL A 1 99 ? 0.455 -9.225 -6.788 1.00 98.44 99 VAL A CA 1
ATOM 722 C C . VAL A 1 99 ? 0.507 -10.394 -7.768 1.00 98.44 99 VAL A C 1
ATOM 724 O O . VAL A 1 99 ? -0.105 -11.442 -7.539 1.00 98.44 99 VAL A O 1
ATOM 727 N N . LYS A 1 100 ? 1.234 -10.237 -8.873 1.00 98.44 100 LYS A N 1
ATOM 728 C CA . LYS A 1 100 ? 1.365 -11.286 -9.885 1.00 98.44 100 LYS A CA 1
ATOM 729 C C . LYS A 1 100 ? 2.324 -12.382 -9.397 1.00 98.44 100 LYS A C 1
ATOM 731 O O . LYS A 1 100 ? 3.357 -12.076 -8.803 1.00 98.44 100 LYS A O 1
ATOM 736 N N . PRO A 1 101 ? 2.019 -13.672 -9.624 1.00 97.19 101 PRO A N 1
ATOM 737 C CA . PRO A 1 101 ? 2.822 -14.775 -9.085 1.00 97.19 101 PRO A CA 1
ATOM 738 C C . PRO A 1 101 ? 4.173 -14.968 -9.797 1.00 97.19 101 PRO A C 1
ATOM 740 O O . PRO A 1 101 ? 5.047 -15.655 -9.277 1.00 97.19 101 PRO A O 1
ATOM 743 N N . TYR A 1 102 ? 4.339 -14.391 -10.986 1.00 95.56 102 TYR A N 1
ATOM 744 C CA . TYR A 1 102 ? 5.548 -14.422 -11.807 1.00 95.56 102 TYR A CA 1
ATOM 745 C C . TYR A 1 102 ? 5.605 -13.143 -12.661 1.00 95.56 102 TYR A C 1
ATOM 747 O O . TYR A 1 102 ? 4.582 -12.458 -12.756 1.00 95.56 102 TYR A O 1
ATOM 755 N N . PRO A 1 103 ? 6.757 -12.809 -13.282 1.00 95.81 103 PRO A N 1
ATOM 756 C CA . PRO A 1 103 ? 6.878 -11.627 -14.131 1.00 95.81 103 PRO A CA 1
ATOM 757 C C . PRO A 1 103 ? 5.774 -11.563 -15.189 1.00 95.81 103 PRO A C 1
ATOM 759 O O . PRO A 1 103 ? 5.598 -12.491 -15.980 1.00 95.81 103 PRO A O 1
ATOM 762 N N . TYR A 1 104 ? 5.030 -10.465 -15.189 1.00 93.31 104 TYR A N 1
ATOM 763 C CA . TYR A 1 104 ? 3.844 -10.262 -16.011 1.00 93.31 104 TYR A CA 1
ATOM 764 C C . TYR A 1 104 ? 3.851 -8.814 -16.511 1.00 93.31 104 TYR A C 1
ATOM 766 O O . TYR A 1 104 ? 4.328 -7.937 -15.802 1.00 93.31 104 TYR A O 1
ATOM 774 N N . TYR A 1 105 ? 3.457 -8.585 -17.767 1.00 94.75 105 TYR A N 1
ATOM 775 C CA . TYR A 1 105 ? 3.480 -7.266 -18.431 1.00 94.75 105 TYR A CA 1
ATOM 776 C C . TYR A 1 105 ? 4.681 -6.352 -18.103 1.00 94.75 105 TYR A C 1
ATOM 778 O O . TYR A 1 105 ? 4.549 -5.140 -17.995 1.00 94.75 105 TYR A O 1
ATOM 786 N N . VAL A 1 106 ? 5.889 -6.927 -18.057 1.00 94.56 106 VAL A N 1
ATOM 787 C CA . VAL A 1 106 ? 7.173 -6.243 -17.804 1.00 94.56 106 VAL A CA 1
ATOM 788 C C . VAL A 1 106 ? 7.310 -5.668 -16.393 1.00 94.56 106 VAL A C 1
ATOM 790 O O . VAL A 1 106 ? 8.254 -6.043 -15.700 1.00 94.56 106 VAL A O 1
ATOM 793 N N . SER A 1 107 ? 6.429 -4.757 -15.985 1.00 94.75 107 SER A N 1
ATOM 794 C CA . SER A 1 107 ? 6.550 -3.990 -14.747 1.00 94.75 107 SER A CA 1
ATOM 795 C C . SER A 1 107 ? 5.602 -4.422 -13.642 1.00 94.75 107 SER A C 1
ATOM 797 O O . SER A 1 107 ? 5.709 -3.850 -12.560 1.00 94.75 107 SER A O 1
ATOM 799 N N . ASP A 1 108 ? 4.731 -5.412 -13.854 1.00 97.56 108 ASP A N 1
ATOM 800 C CA . ASP A 1 108 ? 3.790 -5.800 -12.810 1.00 97.56 108 ASP A CA 1
ATOM 801 C C . ASP A 1 108 ? 4.500 -6.275 -11.540 1.00 97.56 108 ASP A C 1
ATOM 803 O O . ASP A 1 108 ? 5.451 -7.060 -11.580 1.00 97.56 108 ASP A O 1
ATOM 807 N N . ALA A 1 109 ? 3.976 -5.841 -10.397 1.00 98.19 109 ALA A N 1
ATOM 808 C CA . ALA A 1 109 ? 4.494 -6.202 -9.093 1.00 98.19 109 ALA A CA 1
ATOM 809 C C . ALA A 1 109 ? 4.341 -7.700 -8.815 1.00 98.19 109 ALA A C 1
ATOM 811 O O . ALA A 1 109 ? 3.260 -8.279 -8.957 1.00 98.19 109 ALA A O 1
ATOM 812 N N . THR A 1 110 ? 5.420 -8.299 -8.320 1.00 98.50 110 THR A N 1
ATOM 813 C CA . THR A 1 110 ? 5.472 -9.658 -7.778 1.00 98.50 110 THR A CA 1
ATOM 814 C C . THR A 1 110 ? 5.718 -9.632 -6.260 1.00 98.50 110 THR A C 1
ATOM 816 O O . THR A 1 110 ? 6.046 -8.581 -5.698 1.00 98.50 110 THR A O 1
ATOM 819 N N . PRO A 1 111 ? 5.617 -10.773 -5.544 1.00 97.81 111 PRO A N 1
ATOM 820 C CA . PRO A 1 111 ? 5.971 -10.825 -4.125 1.00 97.81 111 PRO A CA 1
ATOM 821 C C . PRO A 1 111 ? 7.406 -10.365 -3.828 1.00 97.81 111 PRO A C 1
ATOM 823 O O . PRO A 1 111 ? 7.655 -9.775 -2.777 1.00 97.81 111 PRO A O 1
ATOM 826 N N . ALA A 1 112 ? 8.352 -10.606 -4.744 1.00 97.88 112 ALA A N 1
ATOM 827 C CA . ALA A 1 112 ? 9.732 -10.156 -4.579 1.00 97.88 112 ALA A CA 1
ATOM 828 C C . ALA A 1 112 ? 9.826 -8.622 -4.588 1.00 97.88 112 ALA A C 1
ATOM 830 O O . ALA A 1 112 ? 10.492 -8.048 -3.726 1.00 97.88 112 ALA A O 1
ATOM 831 N N . ASP A 1 113 ? 9.086 -7.962 -5.483 1.00 98.12 113 ASP A N 1
ATOM 832 C CA . ASP A 1 113 ? 9.061 -6.500 -5.590 1.00 98.12 113 ASP A CA 1
ATOM 833 C C . ASP A 1 113 ? 8.485 -5.835 -4.335 1.00 98.12 113 ASP A C 1
ATOM 835 O O . ASP A 1 113 ? 8.985 -4.796 -3.904 1.00 98.12 113 ASP A O 1
ATOM 839 N N . VAL A 1 114 ? 7.480 -6.452 -3.701 1.00 97.94 114 VAL A N 1
ATOM 840 C CA . VAL A 1 114 ? 6.930 -5.981 -2.416 1.00 97.94 114 VAL A CA 1
ATOM 841 C C . VAL A 1 114 ? 7.998 -6.009 -1.326 1.00 97.94 114 VAL A C 1
ATOM 843 O O . VAL A 1 114 ? 8.194 -5.016 -0.622 1.00 97.94 114 VAL A O 1
ATOM 846 N N . LEU A 1 115 ? 8.721 -7.125 -1.196 1.00 97.69 115 LEU A N 1
ATOM 847 C CA . LEU A 1 115 ? 9.786 -7.255 -0.201 1.00 97.69 115 LEU A CA 1
ATOM 848 C C . LEU A 1 115 ? 10.934 -6.275 -0.469 1.00 97.69 115 LEU A C 1
ATOM 850 O O . LEU A 1 115 ? 11.472 -5.685 0.469 1.00 97.69 115 LEU A O 1
ATOM 854 N N . ASP A 1 116 ? 11.293 -6.061 -1.733 1.00 97.75 116 ASP A N 1
ATOM 855 C CA . ASP A 1 116 ? 12.342 -5.116 -2.109 1.00 97.75 116 ASP A CA 1
ATOM 856 C C . ASP A 1 116 ? 11.935 -3.660 -1.867 1.00 97.75 116 ASP A C 1
ATOM 858 O O . ASP A 1 116 ? 12.733 -2.882 -1.332 1.00 97.75 116 ASP A O 1
ATOM 862 N N . ALA A 1 117 ? 10.694 -3.284 -2.183 1.00 96.94 117 ALA A N 1
ATOM 863 C CA . ALA A 1 117 ? 10.152 -1.964 -1.870 1.00 96.94 117 ALA A CA 1
ATOM 864 C C . ALA A 1 117 ? 10.151 -1.706 -0.355 1.00 96.94 117 ALA A C 1
ATOM 866 O O . ALA A 1 117 ? 10.576 -0.642 0.099 1.00 96.94 117 ALA A O 1
ATOM 867 N N . LEU A 1 118 ? 9.763 -2.702 0.442 1.00 96.75 118 LEU A N 1
ATOM 868 C CA . LEU A 1 118 ? 9.784 -2.617 1.899 1.00 96.75 118 LEU A CA 1
ATOM 869 C C . LEU A 1 118 ? 11.187 -2.448 2.477 1.00 96.75 118 LEU A C 1
ATOM 871 O O . LEU A 1 118 ? 11.403 -1.568 3.310 1.00 96.75 118 LEU A O 1
ATOM 875 N N . ARG A 1 119 ? 12.161 -3.241 2.015 1.00 97.38 119 ARG A N 1
ATOM 876 C CA . ARG A 1 119 ? 13.566 -3.093 2.434 1.00 97.38 119 ARG A CA 1
ATOM 877 C C . ARG A 1 119 ? 14.085 -1.691 2.130 1.00 97.38 119 ARG A C 1
ATOM 879 O O . ARG A 1 119 ? 14.760 -1.093 2.964 1.00 97.38 119 ARG A O 1
ATOM 886 N N . ARG A 1 120 ? 13.743 -1.148 0.956 1.00 96.44 120 ARG A N 1
ATOM 887 C CA . ARG A 1 120 ? 14.106 0.220 0.560 1.00 96.44 120 ARG A CA 1
ATOM 888 C C . ARG A 1 120 ? 13.462 1.267 1.463 1.00 96.44 120 ARG A C 1
ATOM 890 O O . ARG A 1 120 ? 14.150 2.202 1.855 1.00 96.44 120 ARG A O 1
ATOM 897 N N . LEU A 1 121 ? 12.184 1.109 1.815 1.00 95.94 121 LEU A N 1
ATOM 898 C CA . LEU A 1 121 ? 11.495 2.012 2.742 1.00 95.94 121 LEU A CA 1
ATOM 899 C C . LEU A 1 121 ? 12.170 2.030 4.116 1.00 95.94 121 LEU A C 1
ATOM 901 O O . LEU A 1 121 ? 12.471 3.108 4.621 1.00 95.94 121 LEU A O 1
ATOM 905 N N . VAL A 1 122 ? 12.467 0.855 4.680 1.00 96.69 122 VAL A N 1
ATOM 906 C CA . VAL A 1 122 ? 13.177 0.726 5.965 1.00 96.69 122 VAL A CA 1
ATOM 907 C C . VAL A 1 122 ? 14.566 1.371 5.892 1.00 96.69 122 VAL A C 1
ATOM 909 O O . VAL A 1 122 ? 14.946 2.135 6.775 1.00 96.69 122 VAL A O 1
ATOM 912 N N . ALA A 1 123 ? 15.310 1.136 4.809 1.00 97.06 123 ALA A N 1
ATOM 913 C CA . ALA A 1 123 ? 16.651 1.691 4.631 1.00 97.06 123 ALA A CA 1
ATOM 914 C C . ALA A 1 123 ? 16.678 3.209 4.361 1.00 97.06 123 ALA A C 1
ATOM 916 O O . ALA A 1 123 ? 17.700 3.848 4.604 1.00 97.06 123 ALA A O 1
ATOM 917 N N . ALA A 1 124 ? 15.586 3.803 3.868 1.00 93.69 124 ALA A N 1
ATOM 918 C CA . ALA A 1 124 ? 15.528 5.224 3.507 1.00 93.69 124 ALA A CA 1
ATOM 919 C C . ALA A 1 124 ? 15.607 6.179 4.716 1.00 93.69 124 ALA A C 1
ATOM 921 O O . ALA A 1 124 ? 15.883 7.367 4.543 1.00 93.69 124 ALA A O 1
ATOM 922 N N . GLY A 1 125 ? 15.375 5.678 5.933 1.00 90.81 125 GLY A N 1
ATOM 923 C CA . GLY A 1 125 ? 15.387 6.475 7.157 1.00 90.81 125 GLY A CA 1
ATOM 924 C C . GLY A 1 125 ? 14.180 7.412 7.309 1.00 90.81 125 GLY A C 1
ATOM 925 O O . GLY A 1 125 ? 13.267 7.472 6.479 1.00 90.81 125 GLY A O 1
ATOM 926 N N . GLY A 1 126 ? 14.159 8.149 8.421 1.00 94.50 126 GLY A N 1
ATOM 927 C CA . GLY A 1 126 ? 13.138 9.158 8.711 1.00 94.50 126 GLY A CA 1
ATOM 928 C C . GLY A 1 126 ? 11.705 8.613 8.692 1.00 94.50 126 GLY A C 1
ATOM 929 O O . GLY A 1 126 ? 11.413 7.536 9.205 1.00 94.50 126 GLY A O 1
ATOM 930 N N . THR A 1 127 ? 10.784 9.379 8.102 1.00 92.19 127 THR A N 1
ATOM 931 C CA . THR A 1 127 ? 9.359 9.000 8.053 1.00 92.19 127 THR A CA 1
ATOM 932 C C . THR A 1 127 ? 9.112 7.759 7.187 1.00 92.19 127 THR A C 1
ATOM 934 O O . THR A 1 127 ? 8.245 6.957 7.523 1.00 92.19 127 THR A O 1
ATOM 937 N N . ALA A 1 128 ? 9.873 7.574 6.103 1.00 92.06 128 ALA A N 1
ATOM 938 C CA . ALA A 1 128 ? 9.735 6.415 5.220 1.00 92.06 128 ALA A CA 1
ATOM 939 C C . ALA A 1 128 ? 10.077 5.106 5.946 1.00 92.06 128 ALA A C 1
ATOM 941 O O . ALA A 1 128 ? 9.306 4.150 5.855 1.00 92.06 128 ALA A O 1
ATOM 942 N N . ALA A 1 129 ? 11.152 5.104 6.744 1.00 96.00 129 ALA A N 1
ATOM 943 C CA . ALA A 1 129 ? 11.511 3.957 7.576 1.00 96.00 129 ALA A CA 1
ATOM 944 C C . ALA A 1 129 ? 10.399 3.603 8.566 1.00 96.00 129 ALA A C 1
ATOM 946 O O . ALA A 1 129 ? 10.001 2.446 8.639 1.00 96.00 129 ALA A O 1
ATOM 947 N N . GLY A 1 130 ? 9.808 4.601 9.231 1.00 96.62 130 GLY A N 1
ATOM 948 C CA . GLY A 1 130 ? 8.696 4.367 10.154 1.00 96.62 130 GLY A CA 1
ATOM 949 C C . GLY A 1 130 ? 7.466 3.722 9.498 1.00 96.62 130 GLY A C 1
ATOM 950 O O . GLY A 1 130 ? 6.795 2.908 10.131 1.00 96.62 130 GLY A O 1
ATOM 951 N N . TYR A 1 131 ? 7.161 4.040 8.234 1.00 95.94 131 TYR A N 1
ATOM 952 C CA . TYR A 1 131 ? 6.118 3.327 7.482 1.00 95.94 131 TYR A CA 1
ATOM 953 C C . TYR A 1 131 ? 6.557 1.918 7.074 1.00 95.94 131 TYR A C 1
ATOM 955 O O . TYR A 1 131 ? 5.775 0.980 7.226 1.00 95.94 131 TYR A O 1
ATOM 963 N N . GLY A 1 132 ? 7.795 1.765 6.594 1.00 96.75 132 GLY A N 1
ATOM 964 C CA . GLY A 1 132 ? 8.361 0.473 6.209 1.00 96.75 132 GLY A CA 1
ATOM 965 C C . GLY A 1 132 ? 8.363 -0.527 7.364 1.00 96.75 132 GLY A C 1
ATOM 966 O O . GLY A 1 132 ? 7.883 -1.642 7.202 1.00 96.75 132 GLY A O 1
ATOM 967 N N . GLU A 1 133 ? 8.811 -0.111 8.549 1.00 97.44 133 GLU A N 1
ATOM 968 C CA . GLU A 1 133 ? 8.835 -0.931 9.765 1.00 97.44 133 GLU A CA 1
ATOM 969 C C . GLU A 1 133 ? 7.428 -1.353 10.199 1.00 97.44 133 GLU A C 1
ATOM 971 O O . GLU A 1 133 ? 7.190 -2.524 10.484 1.00 97.44 133 GLU A O 1
ATOM 976 N N . ARG A 1 134 ? 6.462 -0.425 10.199 1.00 96.31 134 ARG A N 1
ATOM 977 C CA . ARG A 1 134 ? 5.062 -0.737 10.539 1.00 96.31 134 ARG A CA 1
ATOM 978 C C . ARG A 1 134 ? 4.469 -1.774 9.600 1.00 96.31 134 ARG A C 1
ATOM 980 O O . ARG A 1 134 ? 3.761 -2.672 10.054 1.00 96.31 134 ARG A O 1
ATOM 987 N N . LEU A 1 135 ? 4.736 -1.631 8.305 1.00 96.69 135 LEU A N 1
ATOM 988 C CA . LEU A 1 135 ? 4.224 -2.545 7.298 1.00 96.69 135 LEU A CA 1
ATOM 989 C C . LEU A 1 135 ? 4.927 -3.905 7.362 1.00 96.69 135 LEU A C 1
ATOM 991 O O . LEU A 1 135 ? 4.266 -4.930 7.234 1.00 96.69 135 LEU A O 1
ATOM 995 N N . TRP A 1 136 ? 6.231 -3.920 7.651 1.00 96.94 136 TRP A N 1
ATOM 996 C CA . TRP A 1 136 ? 6.987 -5.146 7.904 1.00 96.94 136 TRP A CA 1
ATOM 997 C C . TRP A 1 136 ? 6.408 -5.928 9.084 1.00 96.94 136 TRP A C 1
ATOM 999 O O . TRP A 1 136 ? 6.130 -7.116 8.956 1.00 96.94 136 TRP A O 1
ATOM 1009 N N . THR A 1 137 ? 6.145 -5.250 10.204 1.00 97.50 137 THR A N 1
ATOM 1010 C CA . THR A 1 137 ? 5.485 -5.854 11.367 1.00 97.50 137 THR A CA 1
ATOM 1011 C C . THR A 1 137 ? 4.085 -6.359 11.015 1.00 97.50 137 THR A C 1
ATOM 1013 O O . THR A 1 137 ? 3.705 -7.460 11.396 1.00 97.50 137 THR A O 1
ATOM 1016 N N . ALA A 1 138 ? 3.307 -5.595 10.241 1.00 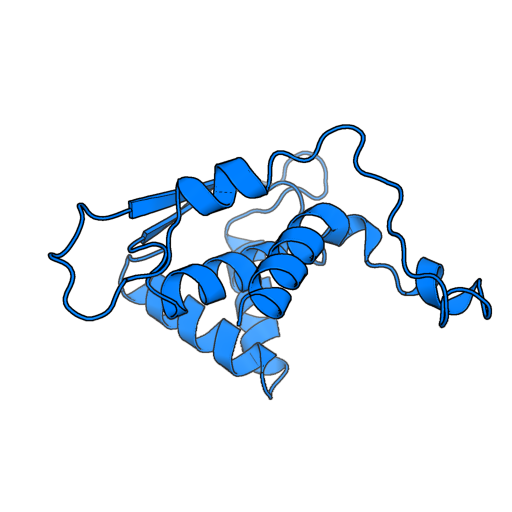97.19 138 ALA A N 1
ATOM 1017 C CA . ALA A 1 138 ? 1.972 -6.023 9.829 1.00 97.19 138 ALA A CA 1
ATOM 1018 C C . ALA A 1 138 ? 1.994 -7.286 8.947 1.00 97.19 138 ALA A C 1
ATOM 1020 O O . ALA A 1 138 ? 1.135 -8.146 9.128 1.00 97.19 138 ALA A O 1
ATOM 1021 N N . LEU A 1 139 ? 2.989 -7.430 8.063 1.00 95.88 139 LEU A N 1
ATOM 1022 C CA . LEU A 1 139 ? 3.225 -8.663 7.303 1.00 95.88 139 LEU A CA 1
ATOM 1023 C C . LEU A 1 139 ? 3.574 -9.839 8.221 1.00 95.88 139 LEU A C 1
ATOM 1025 O O . LEU A 1 139 ? 3.012 -10.921 8.075 1.00 95.88 139 LEU A O 1
ATOM 1029 N N . THR A 1 140 ? 4.472 -9.645 9.192 1.00 96.00 140 THR A N 1
ATOM 1030 C CA . THR A 1 140 ? 4.849 -10.725 10.121 1.00 96.00 140 THR A CA 1
ATOM 1031 C C . THR A 1 140 ? 3.709 -11.132 11.054 1.00 96.00 140 THR A C 1
ATOM 1033 O O . THR A 1 140 ? 3.631 -12.294 11.443 1.00 96.00 140 THR A O 1
ATOM 1036 N N . ASP A 1 141 ? 2.802 -10.205 11.371 1.00 95.75 141 ASP A N 1
ATOM 1037 C CA . ASP A 1 141 ? 1.611 -10.448 12.193 1.00 95.75 141 ASP A CA 1
ATOM 1038 C C . ASP A 1 141 ? 0.434 -11.058 11.399 1.00 95.75 141 ASP A C 1
ATOM 1040 O O . ASP A 1 141 ? -0.617 -11.337 11.977 1.00 95.75 141 ASP A O 1
ATOM 1044 N N . GLY A 1 142 ? 0.551 -11.208 10.072 1.00 95.56 142 GLY A N 1
ATOM 1045 C CA . GLY A 1 142 ? -0.536 -11.678 9.198 1.00 95.56 142 GLY A CA 1
ATOM 1046 C C . GLY A 1 142 ? -1.665 -10.661 8.961 1.00 95.56 142 GLY A C 1
ATOM 1047 O O . GLY A 1 142 ? -2.752 -11.021 8.492 1.00 95.56 142 GLY A O 1
ATOM 1048 N N . ARG A 1 143 ? -1.428 -9.383 9.284 1.00 96.62 143 ARG A N 1
ATOM 1049 C CA . ARG A 1 143 ? -2.340 -8.259 8.997 1.00 96.62 143 ARG A CA 1
ATOM 1050 C C . ARG A 1 143 ? -2.173 -7.704 7.582 1.00 96.62 143 ARG A C 1
ATOM 1052 O O . ARG A 1 143 ? -2.994 -6.885 7.172 1.00 96.62 143 ARG A O 1
ATOM 1059 N N . VAL A 1 144 ? -1.147 -8.140 6.855 1.00 96.31 144 VAL A N 1
ATOM 1060 C CA . VAL A 1 144 ? -0.941 -7.925 5.414 1.00 96.31 144 VAL A CA 1
ATOM 1061 C C . VAL A 1 144 ? -0.597 -9.257 4.769 1.00 96.31 144 VAL A C 1
ATOM 1063 O O . VAL A 1 144 ? 0.119 -10.036 5.435 1.00 96.31 144 VAL A O 1
#